Protein AF-A0A6N9D0W9-F1 (afdb_monomer)

Sequence (174 aa):
MTFDEKLSDHSLLASVVLHESELHGLAVAAIVAKPSGNPTVWAELVESFRPGLCEHDSLVTFCRLAQKELASSEFNYQLLIDGDEPLTNRVVALRFWIESFLSVFDELNLWTTCCAPAERAELQHDFAEIALLDDNIETGSEQEQEEAFMQVAEFLRITTLSMFDFSEQREKSE

Secondary structure (DSSP, 8-state):
--HHHHHTT-----SS---HHHHHHHHHHHHHH-TT--HHHHHHHHHHHSTTSS-HHHHHHHHHHHHHHHT-TT--------TTS-HHHHHHHHHHHHHHHHHHHHHTTGGGTSS-TTTHHHHHHHHHHHHT--S---SS-HHHHHHHHHHHHHHHHHHHHHHHHHHHHHHTT-

Structure (mmCIF, N/CA/C/O backbone):
data_AF-A0A6N9D0W9-F1
#
_entry.id   AF-A0A6N9D0W9-F1
#
loop_
_atom_site.group_PDB
_atom_site.id
_atom_site.type_symbol
_atom_site.label_atom_id
_atom_site.label_alt_id
_atom_site.label_comp_id
_atom_site.label_asym_id
_atom_site.label_entity_id
_atom_site.label_seq_id
_atom_site.pdbx_PDB_ins_code
_atom_site.Cartn_x
_atom_site.Cartn_y
_atom_site.Cartn_z
_atom_site.occupancy
_atom_site.B_iso_or_equiv
_atom_site.auth_seq_id
_atom_site.auth_comp_id
_atom_site.auth_asym_id
_atom_site.auth_atom_id
_atom_site.pdbx_PDB_model_num
ATOM 1 N N . MET A 1 1 ? -16.776 1.856 -12.628 1.00 42.06 1 MET A N 1
ATOM 2 C CA . MET A 1 1 ? -16.341 0.510 -12.242 1.00 42.06 1 MET A CA 1
ATOM 3 C C . MET A 1 1 ? -15.041 0.626 -11.470 1.00 42.06 1 MET A C 1
ATOM 5 O O . MET A 1 1 ? -14.003 0.850 -12.103 1.00 42.06 1 MET A O 1
ATOM 9 N N . THR A 1 2 ? -15.136 0.612 -10.143 1.00 53.72 2 THR A N 1
ATOM 10 C CA . THR A 1 2 ? -14.012 0.715 -9.194 1.00 53.72 2 THR A CA 1
ATOM 11 C C . THR A 1 2 ? -13.148 -0.554 -9.230 1.00 53.72 2 THR A C 1
ATOM 13 O O . THR A 1 2 ? -13.494 -1.523 -9.912 1.00 53.72 2 THR A O 1
ATOM 16 N N . PHE A 1 3 ? -11.979 -0.528 -8.587 1.00 58.81 3 PHE A N 1
ATOM 17 C CA . PHE A 1 3 ? -11.107 -1.695 -8.409 1.00 58.81 3 PHE A CA 1
ATOM 18 C C . PHE A 1 3 ? -11.863 -2.873 -7.787 1.00 58.81 3 PHE A C 1
ATOM 20 O O . PHE A 1 3 ? -11.845 -3.971 -8.343 1.00 58.81 3 PHE A O 1
ATOM 27 N N . ASP A 1 4 ? -12.609 -2.586 -6.714 1.00 53.97 4 ASP A N 1
ATOM 28 C CA . ASP A 1 4 ? -13.463 -3.532 -5.993 1.00 53.97 4 ASP A CA 1
ATOM 29 C C . ASP A 1 4 ? -14.474 -4.202 -6.912 1.00 53.97 4 ASP A C 1
ATOM 31 O O . ASP A 1 4 ? -14.525 -5.423 -6.992 1.00 53.97 4 ASP A O 1
ATOM 35 N N . GLU A 1 5 ? -15.211 -3.423 -7.710 1.00 54.88 5 GLU A N 1
ATOM 36 C CA . GLU A 1 5 ? -16.224 -3.971 -8.620 1.00 54.88 5 GLU A CA 1
ATOM 37 C C . GLU A 1 5 ? -15.626 -4.908 -9.689 1.00 54.88 5 GLU A C 1
ATOM 39 O O . GLU A 1 5 ? -16.347 -5.723 -10.262 1.00 54.88 5 GLU A O 1
ATOM 44 N N . LYS A 1 6 ? -14.318 -4.811 -9.979 1.00 49.66 6 LYS A N 1
ATOM 45 C CA . LYS A 1 6 ? -13.606 -5.738 -10.882 1.00 49.66 6 LYS A CA 1
ATOM 46 C C . LYS A 1 6 ? -13.040 -6.961 -10.165 1.00 49.66 6 LYS A C 1
ATOM 48 O O . LYS A 1 6 ? -12.805 -7.969 -10.828 1.00 49.66 6 LYS A O 1
ATOM 53 N N . LEU A 1 7 ? -12.801 -6.869 -8.858 1.00 54.47 7 LEU A N 1
ATOM 54 C CA . LEU A 1 7 ? -12.402 -7.988 -8.006 1.00 54.47 7 LEU A CA 1
ATOM 55 C C . LEU A 1 7 ? -13.607 -8.869 -7.663 1.00 54.47 7 LEU A C 1
ATOM 57 O O . LEU A 1 7 ? -13.514 -10.089 -7.781 1.00 54.47 7 LEU A O 1
ATOM 61 N N . SER A 1 8 ? -14.770 -8.269 -7.379 1.00 52.22 8 SER A N 1
ATOM 62 C CA . SER A 1 8 ? -16.010 -8.996 -7.064 1.00 52.22 8 SER A CA 1
ATOM 63 C C . SER A 1 8 ? -16.500 -9.902 -8.202 1.00 52.22 8 SER A C 1
ATOM 65 O O . SER A 1 8 ? -17.174 -10.898 -7.948 1.00 52.22 8 SER A O 1
ATOM 67 N N . ASP A 1 9 ? -16.160 -9.589 -9.458 1.00 46.50 9 ASP A N 1
ATOM 68 C CA . ASP A 1 9 ? -16.557 -10.375 -10.640 1.00 46.50 9 ASP A CA 1
ATOM 69 C C . ASP A 1 9 ? -15.649 -11.606 -10.872 1.00 46.50 9 ASP A C 1
ATOM 71 O O . ASP A 1 9 ? -15.827 -12.383 -11.814 1.00 46.50 9 ASP A O 1
ATOM 75 N N . HIS A 1 10 ? -14.648 -11.816 -10.009 1.00 43.34 10 HIS A N 1
ATOM 76 C CA . HIS A 1 10 ? -13.542 -12.710 -10.299 1.00 43.34 10 HIS A CA 1
ATOM 77 C C . HIS A 1 10 ? -13.039 -13.497 -9.077 1.00 43.34 10 HIS A C 1
ATOM 79 O O . HIS A 1 10 ? -12.196 -13.062 -8.302 1.00 43.34 10 HIS A O 1
ATOM 85 N N . SER A 1 11 ? -13.467 -14.763 -9.028 1.00 45.72 11 SER A N 1
ATOM 86 C CA . SER A 1 11 ? -12.859 -15.915 -8.334 1.00 45.72 11 SER A CA 1
ATOM 87 C C . SER A 1 11 ? -11.395 -16.190 -8.781 1.00 45.72 11 SER A C 1
ATOM 89 O O . SER A 1 11 ? -11.048 -17.313 -9.149 1.00 45.72 11 SER A O 1
ATOM 91 N N . LEU A 1 12 ? -10.522 -15.178 -8.825 1.00 51.31 12 LEU A N 1
ATOM 92 C CA . LEU A 1 12 ? -9.180 -15.261 -9.426 1.00 51.31 12 LEU A CA 1
ATOM 93 C C . LEU A 1 12 ? -8.078 -15.746 -8.465 1.00 51.31 12 LEU A C 1
ATOM 95 O O . LEU A 1 12 ? -6.980 -16.062 -8.922 1.00 51.31 12 LEU A O 1
ATOM 99 N N . LEU A 1 13 ? -8.350 -15.855 -7.160 1.00 53.03 13 LEU A N 1
ATOM 100 C CA . LEU A 1 13 ? -7.357 -16.208 -6.134 1.00 53.03 13 LEU A CA 1
ATOM 101 C C . LEU A 1 13 ? -7.709 -17.524 -5.426 1.00 53.03 13 LEU A C 1
ATOM 103 O O . LEU A 1 13 ? -7.921 -17.572 -4.218 1.00 53.03 13 LEU A O 1
ATOM 107 N N . ALA A 1 14 ? -7.801 -18.617 -6.180 1.00 49.53 14 ALA A N 1
ATOM 108 C CA . ALA A 1 14 ? -8.027 -19.945 -5.615 1.00 49.53 14 ALA A CA 1
ATOM 109 C C . ALA A 1 14 ? -6.728 -20.769 -5.583 1.00 49.53 14 ALA A C 1
ATOM 111 O O . ALA A 1 14 ? -6.525 -21.616 -6.445 1.00 49.53 14 ALA A O 1
ATOM 112 N N . SER A 1 15 ? -5.882 -20.557 -4.565 1.00 51.19 15 SER A N 1
ATOM 113 C CA . SER A 1 15 ? -5.071 -21.640 -3.959 1.00 51.19 15 SER A CA 1
ATOM 114 C C . SER A 1 15 ? -4.356 -21.285 -2.645 1.00 51.19 15 SER A C 1
ATOM 116 O O . SER A 1 15 ? -3.884 -22.202 -1.975 1.00 51.19 15 SER A O 1
ATOM 118 N N . VAL A 1 16 ? -4.336 -20.024 -2.198 1.00 53.44 16 VAL A N 1
ATOM 119 C CA . VAL A 1 16 ? -3.884 -19.628 -0.848 1.00 53.44 16 VAL A CA 1
ATOM 120 C C . VAL A 1 16 ? -4.807 -18.528 -0.313 1.00 53.44 16 VAL A C 1
ATOM 122 O O . VAL A 1 16 ? -5.075 -17.559 -1.015 1.00 53.44 16 VAL A O 1
ATOM 125 N N . VAL A 1 17 ? -5.318 -18.688 0.916 1.00 65.12 17 VAL A N 1
ATOM 126 C CA . VAL A 1 17 ? -6.232 -17.728 1.568 1.00 65.12 17 VAL A CA 1
ATOM 127 C C . VAL A 1 17 ? -5.421 -16.548 2.102 1.00 65.12 17 VAL A C 1
ATOM 129 O O . VAL A 1 17 ? -5.077 -16.496 3.279 1.00 65.12 17 VAL A O 1
ATOM 132 N N . LEU A 1 18 ? -5.047 -15.642 1.209 1.00 78.12 18 LEU A N 1
ATOM 133 C CA . LEU A 1 18 ? -4.472 -14.348 1.551 1.00 78.12 18 LEU A CA 1
ATOM 134 C C . LEU A 1 18 ? -5.597 -13.317 1.586 1.00 78.12 18 LEU A C 1
ATOM 136 O O . LEU A 1 18 ? -6.476 -13.339 0.724 1.00 78.12 18 LEU A O 1
ATOM 140 N N . HIS A 1 19 ? -5.590 -12.439 2.590 1.00 88.00 19 HIS A N 1
ATOM 141 C CA . HIS A 1 19 ? -6.544 -11.336 2.629 1.00 88.00 19 HIS A CA 1
ATOM 142 C C . HIS A 1 19 ? -6.321 -10.441 1.404 1.00 88.00 19 HIS A C 1
ATOM 144 O O . HIS A 1 19 ? -5.176 -10.196 1.019 1.00 88.00 19 HIS A O 1
ATOM 150 N N . GLU A 1 20 ? -7.388 -9.933 0.790 1.00 89.12 20 GLU A N 1
ATOM 151 C CA . GLU A 1 20 ? -7.279 -9.145 -0.445 1.00 89.12 20 GLU A CA 1
ATOM 152 C C . GLU A 1 20 ? -6.402 -7.901 -0.244 1.00 89.12 20 GLU A C 1
ATOM 154 O O . GLU A 1 20 ? -5.526 -7.610 -1.060 1.00 89.12 20 GLU A O 1
ATOM 159 N N . SER A 1 21 ? -6.545 -7.234 0.904 1.00 94.00 21 SER A N 1
ATOM 160 C CA . SER A 1 21 ? -5.673 -6.128 1.320 1.00 94.00 21 SER A CA 1
ATOM 161 C C . SER A 1 21 ? -4.201 -6.534 1.457 1.00 94.00 21 SER A C 1
ATOM 163 O O . SER A 1 21 ? -3.334 -5.736 1.115 1.00 94.00 21 SER A O 1
ATOM 165 N N . GLU A 1 22 ? -3.899 -7.764 1.894 1.00 94.06 22 GLU A N 1
ATOM 166 C CA . GLU A 1 22 ? -2.515 -8.259 1.977 1.00 94.06 22 GLU A CA 1
ATOM 167 C C . GLU A 1 22 ? -1.916 -8.436 0.574 1.00 94.06 22 GLU A C 1
ATOM 169 O O . GLU A 1 22 ? -0.813 -7.970 0.290 1.00 94.06 22 GLU A O 1
ATOM 174 N N . LEU A 1 23 ? -2.660 -9.052 -0.353 1.00 94.12 23 LEU A N 1
ATOM 175 C CA . LEU A 1 23 ? -2.221 -9.151 -1.747 1.00 94.12 23 LEU A CA 1
ATOM 176 C C . LEU A 1 23 ? -2.045 -7.759 -2.373 1.00 94.12 23 LEU A C 1
ATOM 178 O O . LEU A 1 23 ? -1.078 -7.522 -3.101 1.00 94.12 23 LEU A O 1
ATOM 182 N N . HIS A 1 24 ? -2.961 -6.834 -2.085 1.00 96.00 24 HIS A N 1
ATOM 183 C CA . HIS A 1 24 ? -2.873 -5.467 -2.575 1.00 96.00 24 HIS A CA 1
ATOM 184 C C . HIS A 1 24 ? -1.615 -4.755 -2.064 1.00 96.00 24 HIS A C 1
ATOM 186 O O . HIS A 1 24 ?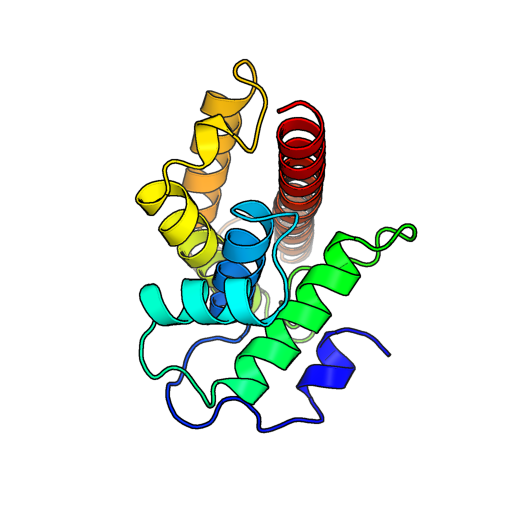 -0.918 -4.133 -2.864 1.00 96.00 24 HIS A O 1
ATOM 192 N N . GLY A 1 25 ? -1.270 -4.894 -0.781 1.00 97.25 25 GLY A N 1
ATOM 193 C CA . GLY A 1 25 ? -0.043 -4.331 -0.208 1.00 97.25 25 GLY A CA 1
ATOM 194 C C . GLY A 1 25 ? 1.225 -4.869 -0.878 1.00 97.25 25 GLY A C 1
ATOM 195 O O . GLY A 1 25 ? 2.081 -4.081 -1.288 1.00 97.25 25 GLY A O 1
ATOM 196 N N . LEU A 1 26 ? 1.310 -6.189 -1.104 1.00 97.00 26 LEU A N 1
ATOM 197 C CA . LEU A 1 26 ? 2.420 -6.810 -1.850 1.00 97.00 26 LEU A CA 1
ATOM 198 C C . LEU A 1 26 ? 2.537 -6.264 -3.277 1.00 97.00 26 LEU A C 1
ATOM 200 O O . LEU A 1 26 ? 3.628 -5.900 -3.719 1.00 97.00 26 LEU A O 1
ATOM 204 N N . ALA A 1 27 ? 1.420 -6.216 -4.007 1.00 97.38 27 ALA A N 1
ATOM 205 C CA . ALA A 1 27 ? 1.404 -5.767 -5.394 1.00 97.38 27 ALA A CA 1
ATOM 206 C C . ALA A 1 27 ? 1.816 -4.297 -5.514 1.00 97.38 27 ALA A C 1
ATOM 208 O O . ALA A 1 27 ? 2.629 -3.956 -6.373 1.00 97.38 27 ALA A O 1
ATOM 209 N N . VAL A 1 28 ? 1.295 -3.435 -4.641 1.00 98.19 28 VAL A N 1
ATOM 210 C CA . VAL A 1 28 ? 1.626 -2.007 -4.632 1.00 98.19 28 VAL A CA 1
ATOM 211 C C . VAL A 1 28 ? 3.097 -1.792 -4.279 1.00 98.19 28 VAL A C 1
ATOM 213 O O . VAL A 1 28 ? 3.774 -1.038 -4.976 1.00 98.19 28 VAL A O 1
ATOM 216 N N . ALA A 1 29 ? 3.643 -2.510 -3.293 1.00 98.06 29 ALA A N 1
ATOM 217 C CA . ALA A 1 29 ? 5.069 -2.431 -2.986 1.00 98.06 29 ALA A CA 1
ATOM 218 C C . ALA A 1 29 ? 5.950 -2.916 -4.149 1.00 98.06 29 ALA A C 1
ATOM 220 O O . ALA A 1 29 ? 6.962 -2.287 -4.452 1.00 98.06 29 ALA A O 1
ATOM 221 N N . ALA A 1 30 ? 5.553 -3.983 -4.851 1.00 98.06 30 ALA A N 1
ATOM 222 C CA . ALA A 1 30 ? 6.257 -4.461 -6.041 1.00 98.06 30 ALA A CA 1
ATOM 223 C C . 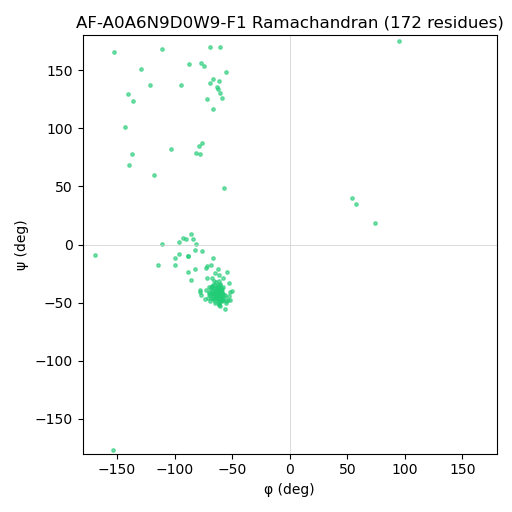ALA A 1 30 ? 6.256 -3.430 -7.186 1.00 98.06 30 ALA A C 1
ATOM 225 O O . ALA A 1 30 ? 7.269 -3.271 -7.873 1.00 98.06 30 ALA A O 1
ATOM 226 N N . ILE A 1 31 ? 5.148 -2.705 -7.372 1.00 98.12 31 ILE A N 1
ATOM 227 C CA . ILE A 1 31 ? 5.034 -1.621 -8.358 1.00 98.12 31 ILE A CA 1
ATOM 228 C C . ILE A 1 31 ? 5.940 -0.448 -7.971 1.00 98.12 31 ILE A C 1
ATOM 230 O O . ILE A 1 31 ? 6.713 0.017 -8.804 1.00 98.12 31 ILE A O 1
ATOM 234 N N . VAL A 1 32 ? 5.912 -0.020 -6.705 1.00 97.56 32 VAL A N 1
ATOM 235 C CA . VAL A 1 32 ? 6.789 1.046 -6.185 1.00 97.56 32 VAL A CA 1
ATOM 236 C C . VAL A 1 32 ? 8.271 0.654 -6.272 1.00 97.56 32 VAL A C 1
ATOM 238 O O . VAL A 1 32 ? 9.120 1.488 -6.571 1.00 97.56 32 VAL A O 1
ATOM 241 N N . ALA A 1 33 ? 8.604 -0.624 -6.079 1.00 96.75 33 ALA A N 1
ATOM 242 C CA . ALA A 1 33 ? 9.970 -1.129 -6.216 1.00 96.75 33 ALA A CA 1
ATOM 243 C C . ALA A 1 33 ? 10.498 -1.086 -7.660 1.00 96.75 33 ALA A C 1
ATOM 245 O O . ALA A 1 33 ? 11.715 -1.042 -7.877 1.00 96.75 33 ALA A O 1
ATOM 246 N N . LYS A 1 34 ? 9.597 -1.188 -8.646 1.00 96.19 34 LYS A N 1
ATOM 247 C CA . LYS A 1 34 ? 9.901 -1.294 -10.081 1.00 96.19 34 LYS A CA 1
ATOM 248 C C . LYS A 1 34 ? 8.923 -0.445 -10.902 1.00 96.19 34 LYS A C 1
ATOM 250 O O . LYS A 1 34 ? 8.126 -1.017 -11.647 1.00 96.19 34 LYS A O 1
ATOM 255 N N . PRO A 1 35 ? 8.973 0.892 -10.808 1.00 94.31 35 PRO A N 1
ATOM 256 C CA . PRO A 1 35 ? 7.950 1.753 -11.397 1.00 94.31 35 PRO A CA 1
ATOM 257 C C . PRO A 1 35 ? 7.840 1.641 -12.931 1.00 94.31 35 PRO A C 1
ATOM 259 O O . PRO A 1 35 ? 6.724 1.623 -13.449 1.00 94.31 35 PRO A O 1
ATOM 262 N N . SER A 1 36 ? 8.946 1.457 -13.667 1.00 93.38 36 SER A N 1
ATOM 263 C CA . SER A 1 36 ? 8.928 1.156 -15.119 1.00 93.38 36 SER A CA 1
ATOM 264 C C . SER A 1 36 ? 8.771 -0.331 -15.456 1.00 93.38 36 SER A C 1
ATOM 266 O O . SER A 1 36 ? 8.945 -0.738 -16.610 1.00 93.38 36 SER A O 1
ATOM 268 N N . GLY A 1 37 ? 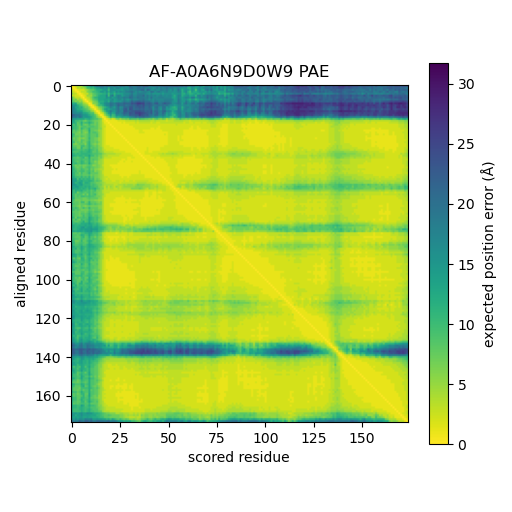8.476 -1.168 -14.461 1.00 95.31 37 GLY A N 1
ATOM 269 C CA . GLY A 1 37 ? 8.166 -2.576 -14.661 1.00 95.31 37 GLY A CA 1
ATOM 270 C C . GLY A 1 37 ? 6.928 -2.773 -15.537 1.00 95.31 37 GLY A C 1
ATOM 271 O O . GLY A 1 37 ? 6.186 -1.848 -15.864 1.00 95.31 37 GLY A O 1
ATOM 272 N N . ASN A 1 38 ? 6.702 -4.017 -15.937 1.00 97.56 38 ASN A N 1
ATOM 273 C CA . ASN A 1 38 ? 5.441 -4.420 -16.547 1.00 97.56 38 ASN A CA 1
ATOM 274 C C . ASN A 1 38 ? 4.689 -5.358 -15.584 1.00 97.56 38 ASN A C 1
ATOM 276 O O . ASN A 1 38 ? 5.287 -5.847 -14.622 1.00 97.56 38 ASN A O 1
ATOM 280 N N . PRO A 1 39 ? 3.404 -5.659 -15.848 1.00 97.81 39 PRO A N 1
ATOM 281 C CA . PRO A 1 39 ? 2.605 -6.515 -14.974 1.00 97.81 39 PRO A CA 1
ATOM 282 C C . PRO A 1 39 ? 3.215 -7.881 -14.642 1.00 97.81 39 PRO A C 1
ATOM 284 O O . PRO A 1 39 ? 3.027 -8.362 -13.530 1.00 97.81 39 PRO A O 1
ATOM 287 N N . THR A 1 40 ? 3.971 -8.482 -15.564 1.00 98.00 40 THR A N 1
ATOM 288 C CA . THR A 1 40 ? 4.667 -9.756 -15.331 1.00 98.00 40 THR A CA 1
ATOM 289 C C . THR A 1 40 ? 5.811 -9.599 -14.337 1.00 98.00 40 THR A C 1
ATOM 291 O O . THR A 1 40 ? 5.903 -10.387 -13.406 1.00 98.00 40 THR A O 1
ATOM 294 N N . VAL A 1 41 ? 6.616 -8.540 -14.457 1.00 98.12 41 VAL A N 1
ATOM 295 C CA . VAL A 1 41 ? 7.715 -8.260 -13.513 1.00 98.12 41 VAL A CA 1
ATOM 296 C C . VAL A 1 41 ? 7.193 -8.057 -12.089 1.00 98.12 41 VAL A C 1
ATOM 298 O O . VAL A 1 41 ? 7.781 -8.564 -11.137 1.00 98.12 41 VAL A O 1
ATOM 301 N N . TRP A 1 42 ? 6.087 -7.326 -11.926 1.00 97.94 42 TRP A N 1
ATOM 302 C CA . TRP A 1 42 ? 5.493 -7.119 -10.602 1.00 97.94 42 TRP A CA 1
ATOM 303 C C . TRP A 1 42 ? 4.915 -8.415 -10.030 1.00 97.94 42 TRP A C 1
ATOM 305 O O . TRP A 1 42 ? 5.126 -8.697 -8.854 1.00 97.94 42 TRP A O 1
ATOM 315 N N . ALA A 1 43 ? 4.242 -9.222 -10.855 1.00 96.31 43 ALA A N 1
ATOM 316 C CA . ALA A 1 43 ? 3.704 -10.515 -10.440 1.00 96.31 43 ALA A CA 1
ATOM 317 C C . ALA A 1 43 ? 4.808 -11.495 -10.010 1.00 96.31 43 ALA A C 1
ATOM 319 O O . ALA A 1 43 ? 4.711 -12.076 -8.934 1.00 96.31 43 ALA A O 1
ATOM 320 N N . GLU A 1 44 ? 5.885 -11.620 -10.791 1.00 96.50 44 GLU A N 1
ATOM 321 C CA . GLU A 1 44 ? 7.052 -12.448 -10.445 1.00 96.50 44 GLU A CA 1
ATOM 322 C C . GLU A 1 44 ? 7.690 -12.002 -9.121 1.00 96.50 44 GLU A C 1
ATOM 324 O O . GLU A 1 44 ? 8.103 -12.831 -8.305 1.00 96.50 44 GLU A O 1
ATOM 329 N N . LEU A 1 45 ? 7.748 -10.687 -8.874 1.00 96.81 45 LEU A N 1
ATOM 330 C CA . LEU A 1 45 ? 8.243 -10.159 -7.609 1.00 96.81 45 LEU A CA 1
ATOM 331 C C . LEU A 1 45 ? 7.322 -10.562 -6.454 1.00 96.81 45 LEU A C 1
ATOM 333 O O . LEU A 1 45 ? 7.815 -11.105 -5.469 1.00 96.81 45 LEU A O 1
ATOM 337 N N . VAL A 1 46 ? 6.003 -10.388 -6.581 1.00 95.69 46 VAL A N 1
ATOM 338 C CA . VAL A 1 46 ? 5.034 -10.830 -5.560 1.00 95.69 46 VAL A CA 1
ATOM 339 C C . VAL A 1 46 ? 5.136 -12.341 -5.307 1.00 95.69 46 VAL A C 1
ATOM 341 O O . VAL A 1 46 ? 5.169 -12.764 -4.152 1.00 95.69 46 VAL A O 1
ATOM 344 N N . GLU A 1 47 ? 5.272 -13.161 -6.350 1.00 94.00 47 GLU A N 1
ATOM 345 C CA . GLU A 1 47 ? 5.469 -14.614 -6.232 1.00 94.00 47 GLU A CA 1
ATOM 346 C C . GLU A 1 47 ? 6.754 -14.980 -5.485 1.00 94.00 47 GLU A C 1
ATOM 348 O O . GLU A 1 47 ? 6.777 -15.990 -4.783 1.00 94.00 47 GLU A O 1
ATOM 353 N N . SER A 1 48 ? 7.810 -14.166 -5.577 1.00 94.50 48 SER A N 1
ATOM 354 C CA . SER A 1 48 ? 9.039 -14.402 -4.811 1.00 94.50 48 SER A CA 1
ATOM 355 C C . SER A 1 48 ? 8.830 -14.249 -3.296 1.00 94.50 48 SER A C 1
ATOM 357 O O . SER A 1 48 ? 9.447 -14.979 -2.520 1.00 94.50 48 SER A O 1
ATOM 359 N N . PHE A 1 49 ? 7.905 -13.375 -2.876 1.00 90.81 49 PHE A N 1
ATOM 360 C CA . PHE A 1 49 ? 7.509 -13.183 -1.473 1.00 90.81 49 PHE A CA 1
ATOM 361 C C . PHE A 1 49 ? 6.419 -14.153 -1.010 1.00 90.81 49 PHE A C 1
ATOM 363 O O . PHE A 1 49 ? 6.341 -14.489 0.178 1.00 90.81 49 PHE A O 1
ATOM 370 N N . ARG A 1 50 ? 5.543 -14.577 -1.926 1.00 90.12 50 ARG A N 1
ATOM 371 C CA . ARG A 1 50 ? 4.425 -15.497 -1.671 1.00 90.12 50 ARG A CA 1
ATOM 372 C C . ARG A 1 50 ? 4.307 -16.541 -2.792 1.00 90.12 50 ARG A C 1
ATOM 374 O O . ARG A 1 50 ? 3.415 -16.444 -3.639 1.00 90.12 50 ARG A O 1
ATOM 381 N N . PRO A 1 51 ? 5.169 -17.574 -2.793 1.00 88.25 51 PRO A N 1
ATOM 382 C CA . PRO A 1 51 ? 5.134 -18.603 -3.825 1.00 88.25 51 PRO A CA 1
ATOM 383 C C . PRO A 1 51 ? 3.819 -19.387 -3.805 1.00 88.25 51 PRO A C 1
ATOM 385 O O . PRO A 1 51 ? 3.361 -19.816 -2.746 1.00 88.25 51 PRO A O 1
ATOM 388 N N . GLY A 1 52 ? 3.236 -19.629 -4.982 1.00 82.19 52 GLY A N 1
ATOM 389 C CA . GLY A 1 52 ? 2.032 -20.458 -5.126 1.00 82.19 52 GLY A CA 1
ATOM 390 C C . GLY A 1 52 ? 0.731 -19.803 -4.649 1.00 82.19 52 GLY A C 1
ATOM 391 O O . GLY A 1 52 ? -0.243 -20.512 -4.403 1.00 82.19 52 GLY A O 1
ATOM 392 N N . LEU A 1 53 ? 0.711 -18.472 -4.519 1.00 82.94 53 LEU A N 1
ATOM 393 C CA . LEU A 1 53 ? -0.449 -17.700 -4.075 1.00 82.94 53 LEU A CA 1
ATOM 394 C C . LEU A 1 53 ? -1.701 -17.950 -4.932 1.00 82.94 53 LEU A C 1
ATOM 396 O O . LEU A 1 53 ? -2.752 -18.334 -4.417 1.00 82.94 53 LEU A O 1
ATOM 400 N N . CYS A 1 54 ? -1.577 -17.749 -6.240 1.00 83.69 54 CYS A N 1
ATOM 401 C CA . CYS A 1 54 ? -2.646 -17.940 -7.213 1.00 83.69 54 CYS A CA 1
ATOM 402 C C . CYS A 1 54 ? -2.057 -18.264 -8.592 1.00 83.69 54 CYS A C 1
ATOM 404 O O . CYS A 1 54 ? -0.841 -18.402 -8.742 1.00 83.69 54 CYS A O 1
ATOM 406 N N . GLU A 1 55 ? -2.917 -18.403 -9.600 1.00 88.12 55 GLU A N 1
ATOM 407 C CA . GLU A 1 55 ? -2.469 -18.523 -10.985 1.00 88.12 55 GLU A CA 1
ATOM 408 C C . GLU A 1 55 ? -1.725 -17.253 -11.422 1.00 88.12 55 GLU A C 1
ATOM 410 O O . GLU A 1 55 ? -2.196 -16.135 -11.208 1.00 88.12 55 GLU A O 1
ATOM 415 N N . HIS A 1 56 ? -0.577 -17.427 -12.078 1.00 90.38 56 HIS A N 1
ATOM 416 C CA . HIS A 1 56 ? 0.280 -16.319 -12.503 1.00 90.38 56 HIS A CA 1
ATOM 417 C C . HIS A 1 56 ? -0.480 -15.260 -13.322 1.00 90.38 56 HIS A C 1
ATOM 419 O O . HIS A 1 56 ? -0.381 -14.067 -13.048 1.00 90.38 56 HIS A O 1
ATOM 425 N N . ASP A 1 57 ? -1.314 -15.679 -14.278 1.00 91.00 57 ASP A N 1
ATOM 426 C CA . ASP A 1 57 ? -2.082 -14.760 -15.134 1.00 91.00 57 ASP A CA 1
ATOM 427 C C . ASP A 1 57 ? -3.103 -13.913 -14.344 1.00 91.00 57 ASP A C 1
ATOM 429 O O . ASP A 1 57 ? -3.355 -12.745 -14.681 1.00 91.00 57 ASP A O 1
ATOM 433 N N . SER A 1 58 ? -3.659 -14.468 -13.261 1.00 89.19 58 SER A N 1
ATOM 434 C CA . SER A 1 58 ? -4.517 -13.742 -12.319 1.00 89.19 58 SER A CA 1
ATOM 435 C C . SER A 1 58 ? -3.731 -12.653 -11.601 1.00 89.19 58 SER A C 1
ATOM 437 O O . SER A 1 58 ? -4.177 -11.505 -11.537 1.00 89.19 58 SER A O 1
ATOM 439 N N . LEU A 1 59 ? -2.533 -12.985 -11.120 1.00 92.19 59 LEU A N 1
ATOM 440 C CA . LEU A 1 59 ? -1.663 -12.042 -10.425 1.00 92.19 59 LEU A CA 1
ATOM 441 C C . LEU A 1 59 ? -1.169 -10.925 -11.350 1.00 92.19 59 LEU A C 1
ATOM 443 O O . LEU A 1 59 ? -1.224 -9.751 -10.991 1.00 92.19 59 LEU A O 1
ATOM 447 N N . VAL A 1 60 ? -0.782 -11.264 -12.581 1.00 94.94 60 VAL A N 1
ATOM 448 C CA . VAL A 1 60 ? -0.439 -10.296 -13.634 1.00 94.94 60 VAL A CA 1
ATOM 449 C C . VAL A 1 60 ? -1.599 -9.329 -13.872 1.00 94.94 60 VAL A C 1
ATOM 451 O O . VAL A 1 60 ? -1.409 -8.113 -13.962 1.00 94.94 60 VAL A O 1
ATOM 454 N N . THR A 1 61 ? -2.826 -9.847 -13.952 1.00 93.75 61 THR A N 1
ATOM 455 C CA . THR A 1 61 ? -4.027 -9.020 -14.118 1.00 93.75 61 THR A CA 1
ATOM 456 C C . THR A 1 61 ? -4.246 -8.097 -12.924 1.00 93.75 61 THR A C 1
ATOM 458 O O . THR A 1 61 ? -4.530 -6.913 -13.126 1.00 93.75 61 THR A O 1
ATOM 461 N N . PHE A 1 62 ? -4.066 -8.609 -11.709 1.00 93.94 62 PHE A N 1
ATOM 462 C CA . PHE A 1 62 ? -4.186 -7.849 -10.470 1.00 93.94 62 PHE A CA 1
ATOM 463 C C . PHE A 1 62 ? -3.171 -6.697 -10.412 1.00 93.94 62 PHE A C 1
ATOM 465 O O . PHE A 1 62 ? -3.565 -5.536 -10.293 1.00 93.94 62 PHE A O 1
ATOM 472 N N . CYS A 1 63 ? -1.879 -6.977 -10.616 1.00 96.00 63 CYS A N 1
ATOM 473 C CA . CYS A 1 63 ? -0.822 -5.962 -10.618 1.00 96.00 63 CYS A CA 1
ATOM 474 C C . CYS A 1 63 ? -1.045 -4.894 -11.701 1.00 96.00 63 CYS A C 1
ATOM 476 O O . CYS A 1 63 ? -0.842 -3.707 -11.455 1.00 96.00 63 CYS A O 1
ATOM 478 N N . ARG A 1 64 ? -1.522 -5.282 -12.893 1.00 96.12 64 ARG A N 1
ATOM 479 C CA . ARG A 1 64 ? -1.878 -4.329 -13.959 1.00 96.12 64 ARG A CA 1
ATOM 480 C C . ARG A 1 64 ? -2.984 -3.367 -13.528 1.00 96.12 64 ARG A C 1
ATOM 482 O O . ARG A 1 64 ? -2.961 -2.198 -13.910 1.00 96.12 64 ARG A O 1
ATOM 489 N N . LEU A 1 65 ? -4.000 -3.865 -12.828 1.00 94.25 65 LEU A N 1
ATOM 490 C CA . LEU A 1 65 ? -5.113 -3.041 -12.369 1.00 94.25 65 LEU A CA 1
ATOM 491 C C . LEU A 1 65 ? -4.666 -2.100 -11.241 1.00 94.25 65 LEU A C 1
ATOM 493 O O . LEU A 1 65 ? -4.924 -0.906 -11.360 1.00 94.25 65 LEU A O 1
ATOM 497 N N . ALA A 1 66 ? -3.919 -2.597 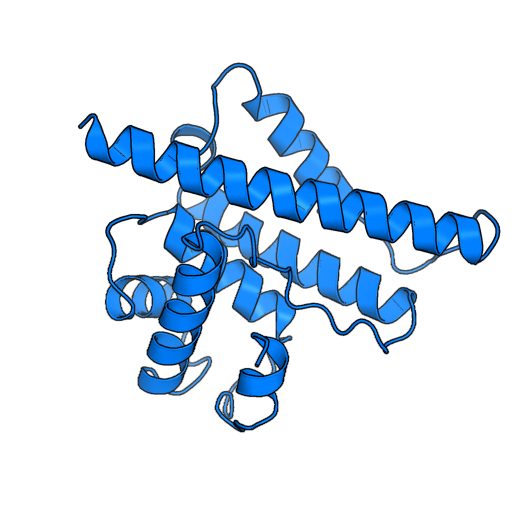-10.251 1.00 95.25 66 ALA A N 1
ATOM 498 C CA . ALA A 1 66 ? -3.360 -1.777 -9.173 1.00 95.25 66 ALA A CA 1
ATOM 499 C C . ALA A 1 66 ? -2.447 -0.661 -9.714 1.00 95.25 66 ALA A C 1
ATOM 501 O O . ALA A 1 66 ? -2.605 0.509 -9.364 1.00 95.25 66 ALA A O 1
ATOM 502 N N . GLN A 1 67 ? -1.550 -0.981 -10.657 1.00 96.50 67 GLN A N 1
ATOM 503 C CA . GLN A 1 67 ? -0.681 0.032 -11.262 1.00 96.50 67 GLN A CA 1
ATOM 504 C C . GLN A 1 67 ? -1.468 1.085 -12.046 1.00 96.50 67 GLN A C 1
ATOM 506 O O . GLN A 1 67 ? -1.130 2.267 -11.995 1.00 96.50 67 GLN A O 1
ATOM 511 N N . LYS A 1 68 ? -2.535 0.687 -12.748 1.00 94.75 68 LYS A N 1
ATOM 512 C CA . LYS A 1 68 ? -3.382 1.635 -13.480 1.00 94.75 68 LYS A CA 1
ATOM 513 C C . LYS A 1 68 ? -4.017 2.668 -12.546 1.00 94.75 68 LYS A C 1
ATOM 515 O O . LYS A 1 68 ? -4.236 3.802 -12.966 1.00 94.75 68 LYS A O 1
ATOM 520 N N . GLU A 1 69 ? -4.347 2.279 -11.321 1.00 94.62 69 GLU A N 1
ATOM 521 C CA . GLU A 1 69 ? -4.937 3.183 -10.335 1.00 94.62 69 GLU A CA 1
ATOM 522 C C . GLU A 1 69 ? -3.901 4.109 -9.712 1.00 94.6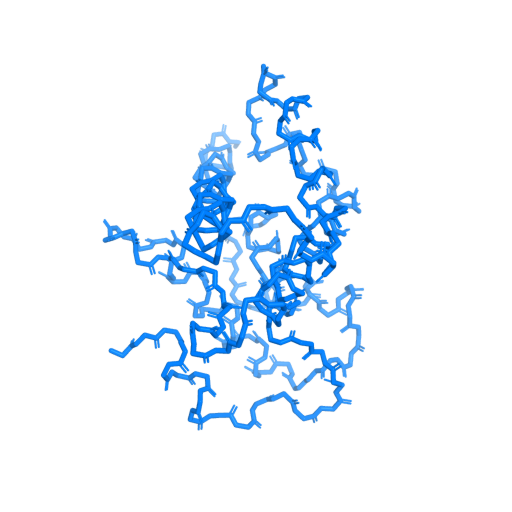2 69 GLU A C 1
ATOM 524 O O . GLU A 1 69 ? -4.147 5.314 -9.658 1.00 94.62 69 G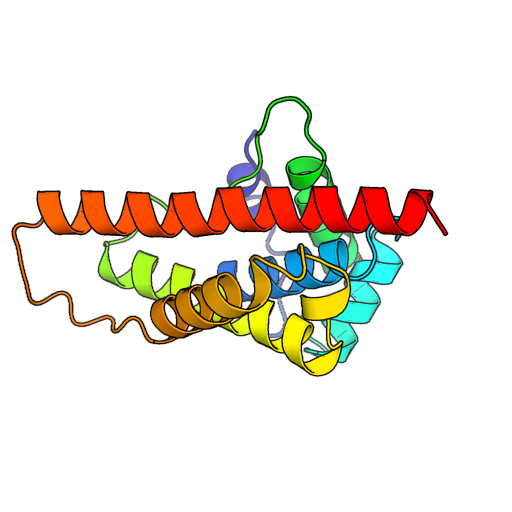LU A O 1
ATOM 529 N N . LEU A 1 70 ? -2.726 3.578 -9.353 1.00 94.88 70 LEU A N 1
ATOM 530 C CA . LEU A 1 70 ? -1.579 4.370 -8.893 1.00 94.88 70 LEU A CA 1
ATOM 531 C C . LEU A 1 70 ? -1.164 5.434 -9.919 1.00 94.88 70 LEU A C 1
ATOM 533 O O . LEU A 1 70 ? -0.945 6.586 -9.561 1.00 94.88 70 LEU A O 1
ATOM 537 N N . ALA A 1 71 ? -1.117 5.071 -11.204 1.00 94.25 71 ALA A N 1
ATOM 538 C CA . ALA A 1 71 ? -0.736 5.970 -12.293 1.00 94.25 71 ALA A CA 1
ATOM 539 C C . ALA A 1 71 ? -1.892 6.852 -12.817 1.00 94.25 71 ALA A C 1
ATOM 541 O O . ALA A 1 71 ? -1.733 7.556 -13.820 1.00 94.25 71 ALA A O 1
ATOM 542 N N . SER A 1 72 ? -3.080 6.804 -12.202 1.00 92.44 72 SER A N 1
ATOM 543 C CA . SER A 1 72 ? -4.236 7.576 -12.666 1.00 92.44 72 SER A CA 1
ATOM 544 C C . SER A 1 72 ? -4.065 9.071 -12.387 1.00 92.44 72 SER A C 1
ATOM 546 O O . SER A 1 72 ? -3.958 9.494 -11.238 1.00 92.44 72 SER A O 1
ATOM 548 N N . SER A 1 73 ? -4.183 9.902 -13.428 1.00 85.25 73 SER A N 1
ATOM 549 C CA . SER A 1 73 ? -4.179 11.370 -13.299 1.00 85.25 73 SER A CA 1
ATOM 550 C C . SER A 1 73 ? -5.389 11.940 -12.549 1.00 85.25 73 SER A C 1
ATOM 552 O O . SER A 1 73 ? -5.416 13.126 -12.235 1.00 85.25 73 SER A O 1
ATOM 554 N N . GLU A 1 74 ? -6.413 11.124 -12.306 1.00 86.25 74 GLU A N 1
ATOM 555 C CA . GLU A 1 74 ? -7.619 11.509 -11.565 1.00 86.25 74 GLU A CA 1
ATOM 556 C C . GLU A 1 74 ? -7.521 11.195 -10.061 1.00 86.25 74 GLU A C 1
ATOM 558 O O . GLU A 1 74 ? -8.498 11.375 -9.345 1.00 86.25 74 GLU A O 1
ATOM 563 N N . PHE A 1 75 ? -6.359 10.741 -9.565 1.00 77.19 75 PHE A N 1
ATOM 564 C CA . PHE A 1 75 ? -6.148 10.360 -8.157 1.00 77.19 75 PHE A CA 1
ATOM 565 C C . PHE A 1 75 ? -7.107 9.261 -7.663 1.00 77.19 75 PHE A C 1
ATOM 567 O O . PHE A 1 75 ? -7.497 9.228 -6.496 1.00 77.19 75 PHE A O 1
ATOM 574 N N . ASN A 1 76 ? -7.453 8.333 -8.560 1.00 85.31 76 ASN A N 1
ATOM 575 C CA . ASN A 1 76 ? -8.432 7.268 -8.316 1.00 85.31 76 ASN A CA 1
ATOM 576 C C . ASN A 1 76 ? -7.908 6.116 -7.441 1.00 85.31 76 ASN A C 1
ATOM 578 O O . ASN A 1 76 ? -8.683 5.219 -7.127 1.00 85.31 76 ASN A O 1
ATOM 582 N N . TYR A 1 77 ? -6.622 6.109 -7.076 1.00 92.94 77 TYR A N 1
ATOM 583 C CA . TYR A 1 77 ? -6.051 5.073 -6.219 1.00 92.94 77 TYR A CA 1
ATOM 584 C C . TYR A 1 77 ? -6.740 5.031 -4.857 1.00 92.94 77 TYR A C 1
ATOM 586 O O . TYR A 1 77 ? -6.856 6.062 -4.185 1.00 92.94 77 TYR A O 1
ATOM 594 N N . GLN A 1 78 ? -7.142 3.829 -4.454 1.00 92.88 78 GLN A N 1
ATOM 595 C CA . GLN A 1 78 ? -7.712 3.517 -3.151 1.00 92.88 78 GLN A CA 1
ATOM 596 C C . GLN A 1 78 ? -6.978 2.327 -2.538 1.00 92.88 78 GLN A C 1
ATOM 598 O O . GLN A 1 78 ? -6.464 1.460 -3.244 1.00 92.88 78 GLN A O 1
ATOM 603 N N . LEU A 1 79 ? -6.933 2.284 -1.208 1.00 95.06 79 LEU A N 1
ATOM 604 C CA . LEU A 1 79 ? -6.571 1.055 -0.511 1.00 95.06 79 LEU A CA 1
ATOM 605 C C . LEU A 1 79 ? -7.703 0.043 -0.712 1.00 95.06 79 LEU A C 1
ATOM 607 O O . LEU A 1 79 ? -8.873 0.411 -0.645 1.00 95.06 79 LEU A O 1
ATOM 611 N N . LEU A 1 80 ? -7.355 -1.221 -0.945 1.00 93.88 80 LEU A N 1
ATOM 612 C CA . LEU A 1 80 ? -8.336 -2.295 -1.068 1.00 93.88 80 LEU A CA 1
ATOM 613 C C . LEU A 1 80 ? -8.810 -2.715 0.329 1.00 93.88 80 LEU A C 1
ATOM 615 O O . LEU A 1 80 ? -8.229 -3.613 0.941 1.00 93.88 80 LEU A O 1
ATOM 619 N N . ILE A 1 81 ? -9.799 -1.998 0.857 1.00 92.50 81 ILE A N 1
ATOM 620 C CA . ILE A 1 81 ? -10.425 -2.218 2.165 1.00 92.50 81 ILE A CA 1
ATOM 621 C C . ILE A 1 81 ? -11.936 -2.088 1.975 1.00 92.50 81 ILE A C 1
ATOM 623 O O . ILE A 1 81 ? -12.400 -1.040 1.529 1.00 92.50 81 ILE A O 1
ATOM 627 N N . ASP A 1 82 ? -12.691 -3.124 2.344 1.00 89.19 82 ASP A N 1
ATOM 628 C CA . ASP A 1 82 ? -14.151 -3.109 2.236 1.00 89.19 82 ASP A CA 1
ATOM 629 C C . ASP A 1 82 ? -14.749 -2.080 3.208 1.00 89.19 82 ASP A C 1
ATOM 631 O O . ASP A 1 82 ? -14.597 -2.184 4.426 1.00 89.19 82 ASP A O 1
ATOM 635 N N . GLY A 1 83 ? -15.409 -1.058 2.663 1.00 88.12 83 GLY A N 1
ATOM 636 C CA . GLY A 1 83 ? -16.004 0.029 3.436 1.00 88.12 83 GLY A CA 1
ATOM 637 C C . GLY A 1 83 ? -17.265 -0.362 4.211 1.00 88.12 83 GLY A C 1
ATOM 638 O O . GLY A 1 83 ? -17.594 0.340 5.173 1.00 88.12 83 GLY A O 1
ATOM 639 N N . ASP A 1 84 ? -17.932 -1.452 3.822 1.00 90.12 84 ASP A N 1
ATOM 640 C CA . ASP A 1 84 ? -19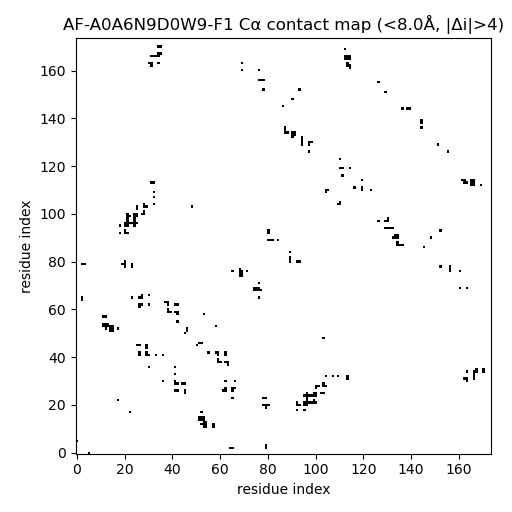.189 -1.934 4.411 1.00 90.12 84 ASP A CA 1
ATOM 641 C C . ASP A 1 84 ? -18.962 -2.884 5.606 1.00 90.12 84 ASP A C 1
ATOM 643 O O . ASP A 1 84 ? -19.898 -3.205 6.347 1.00 90.12 84 ASP A O 1
ATOM 647 N N . GLU A 1 85 ? -17.718 -3.311 5.830 1.00 91.81 85 GLU A N 1
ATOM 648 C CA . GLU A 1 85 ? -17.318 -4.133 6.971 1.00 91.81 85 GLU A CA 1
ATOM 649 C C . GLU A 1 85 ? -17.261 -3.323 8.288 1.00 91.81 85 GLU A C 1
ATOM 651 O O . GLU A 1 85 ? -16.996 -2.115 8.282 1.00 91.81 85 GLU A O 1
ATOM 656 N N . PRO A 1 86 ? -17.452 -3.967 9.460 1.00 93.31 86 PRO A N 1
ATOM 657 C CA . PRO A 1 86 ? -17.264 -3.317 10.753 1.00 93.31 86 PRO A CA 1
ATOM 658 C C . PRO A 1 86 ? -15.868 -2.702 10.892 1.00 93.31 86 PRO A C 1
ATOM 660 O O . PRO A 1 86 ? -14.880 -3.255 10.403 1.00 93.31 86 PRO A O 1
ATOM 663 N N . LEU A 1 87 ? -15.763 -1.602 11.644 1.00 93.00 87 LEU A N 1
ATOM 664 C CA . LEU A 1 87 ? -14.502 -0.885 11.851 1.00 93.00 87 LEU A CA 1
ATOM 665 C C . LEU A 1 87 ? -13.344 -1.802 12.285 1.00 93.00 87 LEU A C 1
ATOM 667 O O . LEU A 1 87 ? -12.242 -1.676 11.762 1.00 93.00 87 LEU A O 1
ATOM 671 N N . THR A 1 88 ? -13.598 -2.778 13.162 1.00 92.69 88 THR A N 1
ATOM 672 C CA . THR A 1 88 ? -12.594 -3.770 13.593 1.00 92.69 88 THR A CA 1
ATOM 673 C C . THR A 1 88 ? -12.008 -4.560 12.421 1.00 92.69 88 THR A C 1
ATOM 675 O O . THR A 1 88 ? -10.796 -4.738 12.342 1.00 92.69 88 THR A O 1
ATOM 678 N N . ASN A 1 89 ? -12.843 -4.989 11.471 1.00 92.44 89 ASN A N 1
ATOM 679 C CA . ASN A 1 89 ? -12.400 -5.737 10.294 1.00 92.44 89 ASN A CA 1
ATOM 680 C C . ASN A 1 89 ? -11.614 -4.839 9.333 1.00 92.44 89 ASN A C 1
ATOM 682 O O . ASN A 1 89 ? -10.609 -5.269 8.769 1.00 92.44 89 ASN A O 1
ATOM 686 N N . ARG A 1 90 ? -12.010 -3.569 9.197 1.00 94.69 90 ARG A N 1
ATOM 687 C CA . ARG A 1 90 ? -11.287 -2.592 8.368 1.00 94.69 90 ARG A CA 1
ATOM 688 C C . ARG A 1 90 ? -9.923 -2.220 8.953 1.00 94.69 90 ARG A C 1
ATOM 690 O O . ARG A 1 90 ? -8.964 -2.088 8.197 1.00 94.69 90 ARG A O 1
ATOM 697 N N . VAL A 1 91 ? -9.796 -2.128 10.280 1.00 94.69 91 VAL A N 1
ATOM 698 C CA . VAL A 1 91 ? -8.499 -1.967 10.969 1.00 94.69 91 VAL A CA 1
ATOM 699 C C . VAL A 1 91 ? -7.592 -3.171 10.703 1.00 94.69 91 VAL A C 1
ATOM 701 O O . VAL A 1 91 ? -6.427 -2.996 10.350 1.00 94.69 91 VAL A O 1
ATOM 704 N N . VAL A 1 92 ? -8.129 -4.392 10.785 1.00 93.75 92 VAL A N 1
ATOM 705 C CA . VAL A 1 92 ? -7.385 -5.617 10.449 1.00 93.75 92 VAL A CA 1
ATOM 706 C C . VAL A 1 92 ? -6.939 -5.619 8.981 1.00 93.75 92 VAL A C 1
ATOM 708 O O . VAL A 1 92 ? -5.780 -5.915 8.696 1.00 93.75 92 VAL A O 1
ATOM 711 N N . ALA A 1 93 ? -7.817 -5.235 8.053 1.00 94.56 93 ALA A N 1
ATOM 712 C CA . ALA A 1 93 ? -7.502 -5.127 6.629 1.00 94.56 93 ALA A CA 1
ATOM 713 C C . ALA A 1 93 ? -6.397 -4.092 6.346 1.00 94.56 93 ALA A C 1
ATOM 715 O O . ALA A 1 93 ? -5.464 -4.369 5.587 1.00 94.56 93 ALA A O 1
ATOM 716 N N . LEU A 1 94 ? -6.459 -2.924 6.996 1.00 96.38 94 LEU A N 1
ATOM 717 C CA . LEU A 1 94 ? -5.426 -1.889 6.922 1.00 96.38 94 LEU A CA 1
ATOM 718 C C . LEU A 1 94 ? -4.075 -2.407 7.437 1.00 96.38 94 LEU A C 1
ATOM 720 O O . LEU A 1 94 ? -3.049 -2.181 6.793 1.00 96.38 94 LEU A O 1
ATOM 724 N N . ARG A 1 95 ? -4.079 -3.146 8.556 1.00 95.56 95 ARG A N 1
ATOM 725 C CA . ARG A 1 95 ? -2.874 -3.772 9.113 1.00 95.56 95 ARG A CA 1
ATOM 726 C C . ARG A 1 95 ? -2.267 -4.787 8.144 1.00 95.56 95 ARG A C 1
ATOM 728 O O . ARG A 1 95 ? -1.079 -4.709 7.851 1.00 95.56 95 ARG A O 1
ATOM 735 N N . PHE A 1 96 ? -3.074 -5.676 7.565 1.00 94.94 96 PHE A N 1
ATOM 736 C CA . PHE A 1 96 ? -2.587 -6.618 6.551 1.00 94.94 96 PHE A CA 1
ATOM 737 C C . PHE A 1 96 ? -1.991 -5.915 5.330 1.00 94.94 96 PHE A C 1
ATOM 739 O O . PHE A 1 96 ? -0.966 -6.349 4.797 1.00 94.94 96 PHE A O 1
ATOM 746 N N . TRP A 1 97 ? -2.603 -4.813 4.891 1.00 97.50 97 TRP A N 1
ATOM 747 C CA . TRP A 1 97 ? -2.068 -4.021 3.790 1.00 97.50 97 TRP A CA 1
ATOM 748 C C . TRP A 1 97 ? -0.684 -3.457 4.127 1.00 97.50 97 TRP A C 1
ATOM 750 O O . TRP A 1 97 ? 0.258 -3.637 3.356 1.00 97.50 97 TRP A O 1
ATOM 760 N N . ILE A 1 98 ? -0.531 -2.806 5.284 1.00 97.69 98 ILE A N 1
ATOM 761 C CA . ILE A 1 98 ? 0.734 -2.144 5.618 1.00 97.69 98 ILE A CA 1
ATOM 762 C C . ILE A 1 98 ? 1.842 -3.140 5.962 1.00 97.69 98 ILE A C 1
ATOM 764 O O .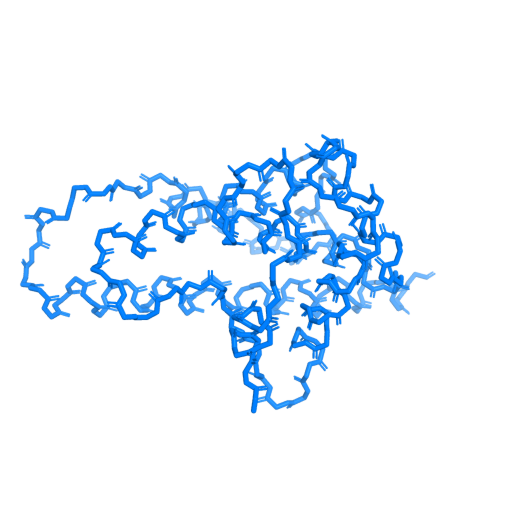 ILE A 1 98 ? 2.972 -2.956 5.519 1.00 97.69 98 ILE A O 1
ATOM 768 N N . GLU A 1 99 ? 1.540 -4.225 6.677 1.00 96.19 99 GLU A N 1
ATOM 769 C CA . GLU A 1 99 ? 2.523 -5.262 7.015 1.00 96.19 99 GLU A CA 1
ATOM 770 C C . GLU A 1 99 ? 3.095 -5.917 5.754 1.00 96.19 99 GLU A C 1
ATOM 772 O O . GLU A 1 99 ? 4.306 -6.119 5.628 1.00 96.19 99 GLU A O 1
ATOM 777 N N . SER A 1 100 ? 2.232 -6.219 4.785 1.00 95.94 100 SER A N 1
ATOM 778 C CA . SER A 1 100 ? 2.664 -6.816 3.524 1.00 95.94 100 SER A CA 1
ATOM 779 C C . SER A 1 100 ? 3.451 -5.844 2.652 1.00 95.94 100 SER A C 1
ATOM 781 O O . SER A 1 100 ? 4.494 -6.227 2.115 1.00 95.94 100 SER A O 1
ATOM 783 N N . PHE A 1 101 ? 3.028 -4.583 2.574 1.00 97.81 101 PHE A N 1
ATOM 784 C CA . PHE A 1 101 ? 3.784 -3.527 1.908 1.00 97.81 101 PHE A CA 1
ATOM 785 C C . PHE A 1 101 ? 5.187 -3.363 2.521 1.00 97.81 101 PHE A C 1
ATOM 787 O O . PHE A 1 101 ? 6.191 -3.380 1.802 1.00 97.81 101 PHE A O 1
ATOM 794 N N . LEU A 1 102 ? 5.273 -3.290 3.855 1.00 96.81 102 LEU A N 1
ATOM 795 C CA . LEU A 1 102 ? 6.532 -3.171 4.594 1.00 96.81 102 LEU A CA 1
ATOM 796 C C . LEU A 1 102 ? 7.451 -4.377 4.391 1.00 96.81 102 LEU A C 1
ATOM 798 O O . LEU A 1 102 ? 8.656 -4.198 4.227 1.00 96.81 102 LEU A O 1
ATOM 802 N N . SER A 1 103 ? 6.898 -5.591 4.311 1.00 94.94 103 SER A N 1
ATOM 803 C CA . SER A 1 103 ? 7.702 -6.803 4.099 1.00 94.94 103 SER A CA 1
ATOM 804 C C . SER A 1 103 ? 8.539 -6.753 2.814 1.00 94.94 103 SER A C 1
ATOM 806 O O . SER A 1 103 ? 9.688 -7.194 2.799 1.00 94.94 103 SER A O 1
ATOM 808 N N . VAL A 1 104 ? 8.000 -6.154 1.749 1.00 95.88 104 VAL A N 1
ATOM 809 C CA . VAL A 1 104 ? 8.715 -5.951 0.481 1.00 95.88 104 VAL A CA 1
ATOM 810 C C . VAL A 1 104 ? 9.690 -4.776 0.589 1.00 95.88 104 VAL A C 1
ATOM 812 O O . VAL A 1 104 ? 10.805 -4.848 0.068 1.00 95.88 104 VAL A O 1
ATOM 815 N N . PHE A 1 105 ? 9.293 -3.700 1.274 1.00 94.50 105 PHE A N 1
ATOM 816 C CA . PHE A 1 105 ? 10.132 -2.518 1.495 1.00 94.50 105 PHE A CA 1
ATOM 817 C C . PHE A 1 105 ? 11.423 -2.840 2.235 1.00 94.50 105 PHE A C 1
ATOM 819 O O . PHE A 1 105 ? 12.488 -2.351 1.847 1.00 94.50 105 PHE A O 1
ATOM 826 N N . ASP A 1 106 ? 11.327 -3.666 3.269 1.00 93.56 106 ASP A N 1
ATOM 827 C CA . ASP A 1 106 ? 12.464 -4.049 4.091 1.00 93.56 106 ASP A CA 1
ATOM 828 C C . ASP A 1 106 ? 13.382 -5.023 3.345 1.00 93.56 106 ASP A C 1
ATOM 830 O O . ASP A 1 106 ? 14.587 -4.779 3.263 1.00 93.56 106 ASP A O 1
ATOM 834 N N . GLU A 1 107 ? 12.828 -6.062 2.707 1.00 95.12 107 GLU A N 1
ATOM 835 C CA . GLU A 1 107 ? 13.612 -7.046 1.944 1.00 95.12 107 GLU A CA 1
ATOM 836 C C . GLU A 1 107 ? 14.394 -6.390 0.791 1.00 95.12 107 GLU A C 1
ATOM 838 O O . GLU A 1 107 ? 15.555 -6.719 0.534 1.00 95.12 107 GLU A O 1
ATOM 843 N N . LEU A 1 108 ? 13.785 -5.414 0.107 1.00 95.75 108 LEU A N 1
ATOM 844 C CA . LEU A 1 108 ? 14.389 -4.724 -1.037 1.00 95.75 108 LEU A CA 1
ATOM 845 C C . LEU A 1 108 ? 15.071 -3.393 -0.675 1.00 95.75 108 LEU A C 1
ATOM 847 O O . LEU A 1 108 ? 15.611 -2.731 -1.562 1.00 95.75 108 LEU A O 1
ATOM 851 N N . ASN A 1 109 ? 15.100 -3.002 0.603 1.00 93.88 109 ASN A N 1
ATOM 852 C CA . ASN A 1 109 ? 15.694 -1.748 1.094 1.00 93.88 109 ASN A CA 1
ATOM 853 C C . ASN A 1 109 ? 15.160 -0.467 0.397 1.00 93.88 109 ASN A C 1
ATOM 855 O O . ASN A 1 109 ? 15.904 0.489 0.130 1.00 93.88 109 ASN A O 1
ATOM 859 N N . LEU A 1 110 ? 13.851 -0.425 0.127 1.00 94.12 110 LEU A N 1
ATOM 860 C CA . LEU A 1 110 ? 13.195 0.584 -0.723 1.00 94.12 110 LEU A CA 1
ATOM 861 C C . LEU A 1 110 ? 13.100 1.982 -0.106 1.00 94.12 110 LEU A C 1
ATOM 863 O O . LEU A 1 110 ? 12.982 2.971 -0.827 1.00 94.12 110 LEU A O 1
ATOM 867 N N . TRP A 1 111 ? 13.239 2.110 1.214 1.00 92.88 111 TRP A N 1
ATOM 868 C CA . TRP A 1 111 ? 13.252 3.404 1.911 1.00 92.88 111 TRP A CA 1
ATOM 869 C C . TRP A 1 111 ? 14.298 4.388 1.368 1.00 92.88 111 TRP A C 1
ATOM 871 O O . TRP A 1 111 ? 14.190 5.603 1.538 1.00 92.88 111 TRP A O 1
ATOM 881 N N . THR A 1 112 ? 15.353 3.878 0.729 1.00 87.94 112 THR A N 1
ATOM 882 C CA . THR A 1 112 ? 16.404 4.715 0.140 1.00 87.94 112 THR A CA 1
ATOM 883 C C . THR A 1 112 ? 16.069 5.261 -1.243 1.00 87.94 112 THR A C 1
ATOM 885 O O . THR A 1 112 ? 16.637 6.283 -1.635 1.00 87.94 112 THR A O 1
ATOM 888 N N . THR A 1 113 ? 15.135 4.624 -1.945 1.00 88.88 113 THR A N 1
ATOM 889 C CA . THR A 1 113 ? 14.786 4.909 -3.341 1.00 88.88 113 THR A CA 1
ATOM 890 C C . THR A 1 113 ? 13.375 5.461 -3.507 1.00 88.88 113 THR A C 1
ATOM 892 O O . THR A 1 113 ? 13.110 6.073 -4.536 1.00 88.88 113 THR A O 1
ATOM 895 N N . CYS A 1 114 ? 12.504 5.307 -2.504 1.00 92.50 114 CYS A N 1
ATOM 896 C CA . CYS A 1 114 ? 11.074 5.622 -2.608 1.00 92.50 114 CYS A CA 1
ATOM 897 C C . CYS A 1 114 ? 10.630 6.837 -1.777 1.00 92.50 114 CYS A C 1
ATOM 899 O O . CYS A 1 114 ? 9.458 7.179 -1.793 1.00 92.50 114 CYS A O 1
ATOM 901 N N . CYS A 1 115 ? 11.530 7.509 -1.053 1.00 93.56 115 CYS A N 1
ATOM 902 C CA . CYS A 1 115 ? 11.206 8.755 -0.353 1.00 93.56 115 CYS A CA 1
ATOM 903 C C . CYS A 1 115 ? 12.433 9.660 -0.174 1.00 93.56 115 CYS A C 1
ATOM 905 O O . CYS A 1 115 ? 13.590 9.234 -0.310 1.00 93.56 115 CYS A O 1
ATOM 907 N N . ALA A 1 116 ? 12.193 10.926 0.176 1.00 92.69 116 ALA A N 1
ATOM 908 C CA . ALA A 1 116 ? 13.262 11.874 0.450 1.00 92.69 116 ALA A CA 1
ATOM 909 C C . ALA A 1 116 ? 14.044 11.484 1.725 1.00 92.69 116 ALA A C 1
ATOM 911 O O . ALA A 1 116 ? 13.448 11.071 2.723 1.00 92.69 116 ALA A O 1
ATOM 912 N N . PRO A 1 117 ? 15.381 11.670 1.765 1.00 93.06 117 PRO A N 1
ATOM 913 C CA . PRO A 1 117 ? 16.172 11.371 2.961 1.00 93.06 117 PRO A CA 1
ATOM 914 C C . PRO A 1 117 ? 15.742 12.140 4.218 1.00 93.06 117 PRO A C 1
ATOM 916 O O . PRO A 1 117 ? 15.935 11.634 5.318 1.00 93.06 117 PRO A O 1
ATOM 919 N N . ALA A 1 118 ? 15.185 13.346 4.057 1.00 94.31 118 ALA A N 1
ATOM 920 C CA . ALA A 1 118 ? 14.732 14.182 5.169 1.00 94.31 118 ALA A CA 1
ATOM 921 C C . ALA A 1 118 ? 13.460 13.645 5.850 1.00 94.31 118 ALA A C 1
ATOM 923 O O . ALA A 1 118 ? 13.291 13.859 7.043 1.00 94.31 118 ALA A O 1
ATOM 924 N N . GLU A 1 119 ? 12.611 12.931 5.106 1.00 93.31 119 GLU A N 1
ATOM 925 C CA . GLU A 1 119 ? 11.306 12.426 5.566 1.00 93.31 119 GLU A CA 1
ATOM 926 C C . GLU A 1 119 ? 11.371 10.948 5.976 1.00 93.31 119 GLU A C 1
ATOM 928 O O . GLU A 1 119 ? 10.516 10.454 6.702 1.00 93.31 119 GLU A O 1
ATOM 933 N N . ARG A 1 120 ? 12.412 10.223 5.545 1.00 94.62 120 ARG A N 1
ATOM 934 C CA . ARG A 1 120 ? 12.519 8.765 5.708 1.00 94.62 120 ARG A CA 1
ATOM 935 C C . ARG A 1 120 ? 12.296 8.279 7.140 1.00 94.62 120 ARG A C 1
ATOM 937 O O . ARG A 1 120 ? 11.583 7.304 7.329 1.00 94.62 120 ARG A O 1
ATOM 944 N N . ALA A 1 121 ? 12.938 8.909 8.122 1.00 95.38 121 ALA A N 1
ATOM 945 C CA . ALA A 1 121 ? 12.871 8.445 9.508 1.00 95.38 121 ALA A CA 1
ATOM 946 C C . ALA A 1 121 ? 11.465 8.605 10.110 1.00 95.38 121 ALA A C 1
ATOM 948 O O . ALA A 1 121 ? 11.035 7.751 10.878 1.00 95.38 121 ALA A O 1
ATOM 949 N N . GLU A 1 122 ? 10.763 9.677 9.740 1.00 96.00 122 GLU A N 1
ATOM 950 C CA . GLU A 1 122 ? 9.381 9.936 10.151 1.00 96.00 122 GLU A CA 1
ATOM 951 C C . GLU A 1 122 ? 8.436 8.933 9.485 1.00 96.00 122 GLU A C 1
ATOM 953 O O . GLU A 1 122 ? 7.720 8.224 10.179 1.00 96.00 122 GLU A O 1
ATOM 958 N N . LEU A 1 123 ? 8.550 8.737 8.167 1.00 96.38 123 LEU A N 1
ATOM 959 C CA . LEU A 1 123 ? 7.727 7.761 7.447 1.00 96.38 123 LEU A CA 1
ATOM 960 C C . LEU A 1 123 ? 7.932 6.323 7.943 1.00 96.38 123 LEU A C 1
ATOM 962 O O . LEU A 1 123 ? 6.969 5.573 8.066 1.00 96.38 123 LEU A O 1
ATOM 966 N N . GLN A 1 124 ? 9.173 5.935 8.249 1.00 95.25 124 GLN A N 1
ATOM 967 C CA . GLN A 1 124 ? 9.470 4.626 8.839 1.00 95.25 124 GLN A CA 1
ATOM 968 C C . GLN A 1 124 ? 8.808 4.451 10.205 1.00 95.25 124 GLN A C 1
ATOM 970 O O . GLN A 1 124 ? 8.268 3.385 10.490 1.00 95.25 124 GLN A O 1
ATOM 975 N N . HIS A 1 125 ? 8.858 5.487 11.044 1.00 95.88 125 HIS A N 1
ATOM 976 C CA . HIS A 1 125 ? 8.218 5.479 12.351 1.00 95.88 125 HIS A CA 1
ATOM 977 C C . HIS A 1 125 ? 6.693 5.387 12.219 1.00 95.88 125 HIS A C 1
ATOM 979 O O . HIS A 1 125 ? 6.084 4.500 12.808 1.00 95.88 125 HIS A O 1
ATOM 985 N N . ASP A 1 126 ? 6.083 6.236 11.397 1.00 96.62 126 ASP A N 1
ATOM 986 C CA . ASP A 1 126 ? 4.628 6.294 11.246 1.00 96.62 126 ASP A CA 1
ATOM 987 C C . ASP A 1 126 ? 4.067 5.005 10.643 1.00 96.62 126 ASP A C 1
ATOM 989 O O . ASP A 1 126 ? 3.047 4.495 11.100 1.00 96.62 126 ASP A O 1
ATOM 993 N N . PHE A 1 127 ? 4.756 4.419 9.660 1.00 96.75 127 PHE A N 1
ATOM 994 C CA . PHE A 1 127 ? 4.345 3.133 9.099 1.00 96.75 127 PHE A CA 1
ATOM 995 C C . PHE A 1 127 ? 4.456 2.005 10.131 1.00 96.75 127 PHE A C 1
ATOM 997 O O . PHE A 1 127 ? 3.590 1.133 10.170 1.00 96.75 127 PHE A O 1
ATOM 1004 N N . ALA A 1 128 ? 5.485 2.022 10.984 1.00 94.19 128 ALA A N 1
ATOM 1005 C CA . ALA A 1 128 ? 5.611 1.049 12.065 1.00 94.19 128 ALA A CA 1
ATOM 1006 C C . ALA A 1 128 ? 4.481 1.194 13.097 1.00 94.19 128 ALA A C 1
ATOM 1008 O O . ALA A 1 128 ? 3.902 0.189 13.498 1.00 94.19 128 ALA A O 1
ATOM 1009 N N . GLU A 1 129 ? 4.118 2.420 13.480 1.00 94.38 129 GLU A N 1
ATOM 1010 C CA . GLU A 1 129 ? 2.999 2.671 14.398 1.00 94.38 129 GLU A CA 1
ATOM 1011 C C . GLU A 1 129 ? 1.663 2.185 13.815 1.00 94.38 129 GLU A C 1
ATOM 1013 O O . GLU A 1 129 ? 0.880 1.547 14.517 1.00 94.38 129 GLU A O 1
ATOM 1018 N N . ILE A 1 130 ? 1.417 2.404 12.517 1.00 94.19 130 ILE A N 1
ATOM 1019 C CA . ILE A 1 130 ? 0.199 1.919 11.847 1.00 94.19 130 ILE A CA 1
ATOM 1020 C C . ILE A 1 130 ? 0.178 0.383 11.779 1.00 94.19 130 ILE A C 1
ATOM 1022 O O . ILE A 1 130 ? -0.869 -0.227 11.992 1.00 94.19 130 ILE A O 1
ATOM 1026 N N . ALA A 1 131 ? 1.319 -0.264 11.526 1.00 93.62 131 ALA A N 1
ATOM 1027 C CA . ALA A 1 131 ? 1.419 -1.727 11.526 1.00 93.62 131 ALA A CA 1
ATOM 1028 C C . ALA A 1 131 ? 1.156 -2.345 12.913 1.00 93.62 131 ALA A C 1
ATOM 1030 O O . ALA A 1 131 ? 0.738 -3.496 13.008 1.00 93.62 131 ALA A O 1
ATOM 1031 N N . LEU A 1 132 ? 1.362 -1.580 13.987 1.00 90.88 132 LEU A N 1
ATOM 1032 C CA . LEU A 1 132 ? 1.116 -2.001 15.367 1.00 90.88 132 LEU A CA 1
ATOM 1033 C C . LEU A 1 132 ? -0.307 -1.697 15.862 1.00 90.88 132 LEU A C 1
ATOM 1035 O O . LEU A 1 132 ? -0.592 -1.938 17.037 1.00 90.88 132 LEU A O 1
ATOM 1039 N N . LEU A 1 133 ? -1.203 -1.195 15.002 1.00 87.00 133 LEU A N 1
ATOM 1040 C CA . LEU A 1 133 ? -2.600 -0.971 15.371 1.00 87.00 133 LEU A CA 1
ATOM 1041 C C . LEU A 1 133 ? -3.266 -2.279 15.822 1.00 87.00 133 LEU A C 1
ATOM 1043 O O . LEU A 1 133 ? -3.269 -3.295 15.116 1.00 87.00 133 LEU A O 1
ATOM 1047 N N . ASP A 1 134 ? -3.850 -2.232 17.017 1.00 77.50 134 ASP A N 1
ATOM 1048 C CA . ASP A 1 134 ? -4.634 -3.326 17.578 1.00 77.50 134 ASP A CA 1
ATOM 1049 C C . ASP A 1 134 ? -6.101 -3.232 17.130 1.00 77.50 134 ASP A C 1
ATOM 1051 O O . ASP A 1 134 ? -6.604 -2.152 16.813 1.00 77.50 134 ASP A O 1
ATOM 1055 N N . ASP A 1 135 ? -6.798 -4.365 17.117 1.00 71.31 135 ASP A N 1
ATOM 1056 C CA . ASP A 1 135 ? -8.234 -4.432 16.830 1.00 71.31 135 ASP A CA 1
ATOM 1057 C C . ASP A 1 135 ? -9.106 -4.114 18.063 1.00 71.31 135 ASP A C 1
ATOM 1059 O O . ASP A 1 135 ? -10.326 -3.972 17.940 1.00 71.31 135 ASP A O 1
ATOM 1063 N N . ASN A 1 136 ? -8.492 -3.915 19.237 1.00 67.75 136 ASN A N 1
ATOM 1064 C CA . ASN A 1 136 ? -9.151 -3.414 20.444 1.00 67.75 136 ASN A CA 1
ATOM 1065 C C . ASN A 1 136 ? -9.400 -1.901 20.372 1.00 67.75 136 ASN A C 1
ATOM 1067 O O . ASN A 1 136 ? -8.624 -1.070 20.851 1.00 67.75 136 ASN A O 1
ATOM 1071 N N . ILE A 1 137 ? -10.542 -1.538 19.795 1.00 65.56 137 ILE A N 1
ATOM 1072 C CA . ILE A 1 137 ? -10.993 -0.152 19.667 1.00 65.56 137 ILE A CA 1
ATOM 1073 C C . ILE A 1 137 ? -11.651 0.309 20.982 1.00 65.56 137 ILE A C 1
ATOM 1075 O O . ILE A 1 137 ? -12.871 0.308 21.127 1.00 65.56 137 ILE A O 1
ATOM 1079 N N . GLU A 1 138 ? -10.849 0.657 21.991 1.00 59.94 138 GLU A N 1
ATOM 1080 C CA . GLU A 1 138 ? -11.369 0.857 23.359 1.00 59.94 138 GLU A CA 1
ATOM 1081 C C . GLU A 1 138 ? -11.621 2.317 23.768 1.00 59.94 138 GLU A C 1
ATOM 1083 O O . GLU A 1 138 ? -12.265 2.570 24.789 1.00 59.94 138 GLU A O 1
ATOM 1088 N N . THR A 1 139 ? -11.153 3.303 22.999 1.00 68.31 139 THR A N 1
ATOM 1089 C CA . THR A 1 139 ? -11.222 4.717 23.408 1.00 68.31 139 THR A CA 1
ATOM 1090 C C . THR A 1 139 ? -12.005 5.577 22.420 1.00 68.31 139 THR A C 1
ATOM 1092 O O . THR A 1 139 ? -11.799 5.464 21.215 1.00 68.31 139 THR A O 1
ATOM 1095 N N . GLY A 1 140 ? -12.859 6.469 22.930 1.00 79.81 140 GLY A N 1
ATOM 1096 C CA . GLY A 1 140 ? -13.634 7.424 22.125 1.00 79.81 140 GLY A CA 1
ATOM 1097 C C . GLY A 1 140 ? -15.047 6.953 21.767 1.00 79.81 140 GLY A C 1
ATOM 1098 O O . GLY A 1 140 ? -15.465 5.846 22.101 1.00 79.81 140 GLY A O 1
ATOM 1099 N N . SER A 1 141 ? -15.810 7.837 21.132 1.00 88.81 141 SER A N 1
ATOM 1100 C CA . SER A 1 141 ? -17.085 7.504 20.492 1.00 88.81 141 SER A CA 1
ATOM 1101 C C . SER A 1 141 ? -16.863 6.800 19.150 1.00 88.81 141 SER A C 1
ATOM 1103 O O . SER A 1 141 ? -15.838 7.000 18.509 1.00 88.81 141 SER A O 1
ATOM 1105 N N . GLU A 1 142 ? -17.848 6.028 18.689 1.00 88.69 142 GLU A N 1
ATOM 1106 C CA . GLU A 1 142 ? -17.811 5.348 17.382 1.00 88.69 142 GLU A CA 1
ATOM 1107 C C . GLU A 1 142 ? -17.478 6.317 16.231 1.00 88.69 142 GLU A C 1
ATOM 1109 O O . GLU A 1 142 ? -16.635 6.024 15.393 1.00 88.69 142 GLU A O 1
ATOM 1114 N N . GLN A 1 143 ? -18.047 7.527 16.254 1.00 91.88 143 GLN A N 1
ATOM 1115 C CA . GLN A 1 143 ? -17.754 8.567 15.263 1.00 91.88 143 GLN A CA 1
ATOM 1116 C C . GLN A 1 143 ? -16.287 9.025 15.294 1.00 91.88 143 GLN A C 1
ATOM 1118 O O . GLN A 1 143 ? -15.679 9.212 14.245 1.00 91.88 143 GLN A O 1
ATOM 1123 N N . GLU A 1 144 ? -15.708 9.209 16.483 1.00 92.19 144 GLU A N 1
ATOM 1124 C CA . GLU A 1 144 ? -14.297 9.601 16.623 1.00 92.19 144 GLU A CA 1
ATOM 1125 C C . GLU A 1 144 ? -13.359 8.491 16.130 1.00 92.19 144 GLU A C 1
ATOM 1127 O O . GLU A 1 144 ? -12.314 8.775 15.547 1.00 92.19 144 GLU A O 1
ATOM 1132 N N . GLN A 1 145 ? -13.739 7.228 16.334 1.00 91.38 145 GLN A N 1
ATOM 1133 C CA . GLN A 1 145 ? -12.977 6.065 15.880 1.00 91.38 145 GLN A CA 1
ATOM 1134 C C . GLN A 1 145 ? -13.016 5.928 14.351 1.00 91.38 145 GLN A C 1
ATOM 1136 O O . GLN A 1 145 ? -11.980 5.700 13.727 1.00 91.38 145 GLN A O 1
ATOM 1141 N N . GLU A 1 146 ? -14.183 6.141 13.742 1.00 93.56 146 GLU A N 1
ATOM 1142 C CA . GLU A 1 146 ? -14.354 6.206 12.286 1.00 93.56 146 GLU A CA 1
ATOM 1143 C C . GLU A 1 146 ? -13.520 7.335 11.666 1.00 93.56 146 GLU A C 1
ATOM 1145 O O . GLU A 1 146 ? -12.790 7.128 10.695 1.00 93.56 146 GLU A O 1
ATOM 1150 N N . GLU A 1 147 ? -13.567 8.533 12.252 1.00 94.06 147 GLU A N 1
ATOM 1151 C CA . GLU A 1 147 ? -12.775 9.675 11.789 1.00 94.06 147 GLU A CA 1
ATOM 1152 C C . GLU A 1 147 ? -11.268 9.414 11.896 1.00 94.06 147 GLU A C 1
ATOM 1154 O O . GLU A 1 147 ? -10.525 9.742 10.967 1.00 94.06 147 GLU A O 1
ATOM 1159 N N . ALA A 1 148 ? -10.812 8.801 12.992 1.00 93.12 148 ALA A N 1
ATOM 1160 C CA . ALA A 1 148 ? -9.412 8.434 13.176 1.00 93.12 148 ALA A CA 1
ATOM 1161 C C . ALA A 1 148 ? -8.955 7.401 12.136 1.00 93.12 148 ALA A C 1
ATOM 1163 O O . ALA A 1 148 ? -7.913 7.582 11.505 1.00 93.12 148 ALA A O 1
ATOM 1164 N N . PHE A 1 149 ? -9.751 6.356 11.900 1.00 94.31 149 PHE A N 1
ATOM 1165 C CA . PHE A 1 149 ? -9.454 5.356 10.878 1.00 94.31 149 PHE A CA 1
ATOM 1166 C C . PHE A 1 149 ? -9.337 5.980 9.486 1.00 94.31 149 PHE A C 1
ATOM 1168 O O . PHE A 1 149 ? -8.346 5.751 8.792 1.00 94.31 149 PHE A O 1
ATOM 1175 N N . MET A 1 150 ? -10.300 6.822 9.100 1.00 95.19 150 MET A N 1
ATOM 1176 C CA . MET A 1 150 ? -10.284 7.500 7.802 1.00 95.19 150 MET A CA 1
ATOM 1177 C C . MET A 1 150 ? -9.038 8.373 7.621 1.00 95.19 150 MET A C 1
ATOM 1179 O O . MET A 1 150 ? -8.475 8.413 6.529 1.00 95.19 150 MET A O 1
ATOM 1183 N N . GLN A 1 151 ? -8.571 9.042 8.678 1.00 95.88 151 GLN A N 1
ATOM 1184 C CA . GLN A 1 151 ? -7.339 9.836 8.633 1.00 95.88 151 GLN A CA 1
ATOM 1185 C C . GLN A 1 151 ? -6.097 8.968 8.424 1.00 95.88 151 GLN A C 1
ATOM 1187 O O . GLN A 1 151 ? -5.251 9.313 7.601 1.00 95.88 151 GLN A O 1
ATOM 1192 N N . VAL A 1 152 ? -5.991 7.841 9.132 1.00 96.38 152 VAL A N 1
ATOM 1193 C CA . VAL A 1 152 ? -4.854 6.919 8.987 1.00 96.38 152 VAL A CA 1
ATOM 1194 C C . VAL A 1 152 ? -4.850 6.273 7.601 1.00 96.38 152 VAL A C 1
ATOM 1196 O O . VAL A 1 152 ? -3.812 6.243 6.938 1.00 96.38 152 VAL A O 1
ATOM 1199 N N . ALA A 1 153 ? -6.006 5.799 7.132 1.00 96.38 153 ALA A N 1
ATOM 1200 C CA . ALA A 1 153 ? -6.146 5.220 5.800 1.00 96.38 153 ALA A CA 1
ATOM 1201 C C . ALA A 1 153 ? -5.787 6.241 4.706 1.00 96.38 153 ALA A C 1
ATOM 1203 O O . ALA A 1 153 ? -5.058 5.912 3.769 1.00 96.38 153 ALA A O 1
ATOM 1204 N N . GLU A 1 154 ? -6.224 7.495 4.848 1.00 96.81 154 GLU A N 1
ATOM 1205 C CA . GLU A 1 154 ? -5.895 8.560 3.898 1.00 96.81 154 GLU A CA 1
ATOM 1206 C C . GLU A 1 154 ? -4.409 8.934 3.936 1.00 96.81 154 GLU A C 1
ATOM 1208 O O . GLU A 1 154 ? -3.790 9.084 2.880 1.00 96.81 154 GLU A O 1
ATOM 1213 N N . PHE A 1 155 ? -3.803 9.026 5.124 1.00 97.25 155 PHE A N 1
ATOM 1214 C CA . PHE A 1 155 ? -2.360 9.236 5.269 1.00 97.25 155 PHE A CA 1
ATOM 1215 C C . PHE A 1 155 ? -1.569 8.157 4.525 1.00 97.25 155 PHE A C 1
ATOM 1217 O O . PHE A 1 155 ? -0.675 8.471 3.733 1.00 97.25 155 PHE A O 1
ATOM 1224 N N . LEU A 1 156 ? -1.929 6.890 4.730 1.00 97.44 156 LEU A N 1
ATOM 1225 C CA . LEU A 1 156 ? -1.263 5.764 4.090 1.00 97.44 156 LEU A CA 1
ATOM 1226 C C . LEU A 1 156 ? -1.442 5.801 2.567 1.00 97.44 156 LEU A C 1
ATOM 1228 O O . LEU A 1 156 ? -0.480 5.606 1.819 1.00 97.44 156 LEU A O 1
ATOM 1232 N N . ARG A 1 157 ? -2.649 6.129 2.095 1.00 97.06 157 ARG A N 1
ATOM 1233 C CA . ARG A 1 157 ? -2.978 6.255 0.669 1.00 97.06 157 ARG A CA 1
ATOM 1234 C C . ARG A 1 157 ? -2.159 7.351 -0.015 1.00 97.06 157 ARG A C 1
ATOM 1236 O O . ARG A 1 157 ? -1.529 7.093 -1.042 1.00 97.06 157 ARG A O 1
ATOM 1243 N N . ILE A 1 158 ? -2.136 8.556 0.553 1.00 96.38 158 ILE A N 1
ATOM 1244 C CA . ILE A 1 158 ? -1.393 9.701 0.005 1.00 96.38 158 ILE A CA 1
ATOM 1245 C C . ILE A 1 158 ? 0.112 9.450 0.048 1.00 96.38 158 ILE A C 1
ATOM 1247 O O . ILE A 1 158 ? 0.809 9.727 -0.929 1.00 96.38 158 ILE A O 1
ATOM 1251 N N . THR A 1 159 ? 0.617 8.881 1.140 1.00 96.94 159 THR A N 1
ATOM 1252 C CA . THR A 1 159 ? 2.042 8.565 1.256 1.00 96.94 159 THR A CA 1
ATOM 1253 C C . THR A 1 159 ? 2.462 7.524 0.223 1.00 96.94 159 THR A C 1
ATOM 1255 O O . THR A 1 159 ? 3.491 7.690 -0.424 1.00 96.94 159 THR A O 1
ATOM 1258 N N . THR A 1 160 ? 1.638 6.503 -0.014 1.00 96.75 160 THR A N 1
ATOM 1259 C CA . THR A 1 160 ? 1.891 5.488 -1.049 1.00 96.75 160 THR A CA 1
ATOM 1260 C C . THR A 1 160 ? 1.949 6.101 -2.450 1.00 96.75 160 THR A C 1
ATOM 1262 O O . THR A 1 160 ? 2.864 5.799 -3.215 1.00 96.75 160 THR A O 1
ATOM 1265 N N . LEU A 1 161 ? 1.021 7.008 -2.776 1.00 96.31 161 LEU A N 1
ATOM 1266 C CA . LEU A 1 161 ? 1.044 7.758 -4.038 1.00 96.31 161 LEU A CA 1
ATOM 1267 C C . LEU A 1 161 ? 2.316 8.604 -4.180 1.00 96.31 161 LEU A C 1
ATOM 1269 O O . LEU A 1 161 ? 2.937 8.605 -5.241 1.00 96.31 161 LEU A O 1
ATOM 1273 N N . SER A 1 162 ? 2.726 9.285 -3.108 1.00 95.69 162 SER A N 1
ATOM 1274 C CA . SER A 1 162 ? 3.963 10.073 -3.074 1.00 95.69 162 SER A CA 1
ATOM 1275 C C . SER A 1 162 ? 5.204 9.198 -3.280 1.00 95.69 162 SER A C 1
ATOM 1277 O O . SER A 1 162 ? 6.081 9.541 -4.070 1.00 95.69 162 SER A O 1
ATOM 1279 N N . MET A 1 163 ? 5.262 8.030 -2.632 1.00 96.50 163 MET A N 1
ATOM 1280 C CA . MET A 1 163 ? 6.366 7.081 -2.790 1.00 96.50 163 MET A CA 1
ATOM 1281 C C . MET A 1 163 ? 6.455 6.529 -4.214 1.00 96.50 163 MET A C 1
ATOM 1283 O O . MET A 1 163 ? 7.552 6.407 -4.762 1.00 96.50 163 MET A O 1
ATOM 1287 N N . PHE A 1 164 ? 5.309 6.228 -4.830 1.00 96.06 164 PHE A N 1
ATOM 1288 C CA . PHE A 1 164 ? 5.245 5.813 -6.228 1.00 96.06 164 PHE A CA 1
ATOM 1289 C C . PHE A 1 164 ? 5.774 6.911 -7.164 1.00 96.06 164 PHE A C 1
ATOM 1291 O O . PHE A 1 164 ? 6.704 6.654 -7.930 1.00 96.06 164 PHE A O 1
ATOM 1298 N N . ASP A 1 165 ? 5.280 8.145 -7.045 1.00 94.56 165 ASP A N 1
ATOM 1299 C CA . ASP A 1 165 ? 5.745 9.279 -7.858 1.00 94.56 165 ASP A CA 1
ATOM 1300 C C . ASP A 1 165 ? 7.248 9.554 -7.660 1.00 94.56 165 ASP A C 1
ATOM 1302 O O . ASP A 1 165 ? 8.000 9.714 -8.625 1.00 94.56 165 ASP A O 1
ATOM 1306 N N . PHE A 1 166 ? 7.730 9.513 -6.416 1.00 95.12 166 PHE A N 1
ATOM 1307 C CA . PHE A 1 166 ? 9.152 9.669 -6.114 1.00 95.12 166 PHE A CA 1
ATOM 1308 C C . PHE A 1 166 ? 10.000 8.574 -6.774 1.00 95.12 166 PHE A C 1
ATOM 1310 O O . PHE A 1 166 ? 11.042 8.873 -7.368 1.00 95.12 166 PHE A O 1
ATOM 1317 N N . SER A 1 167 ? 9.553 7.315 -6.708 1.00 94.12 167 SER A N 1
ATOM 1318 C CA . SER A 1 167 ? 10.240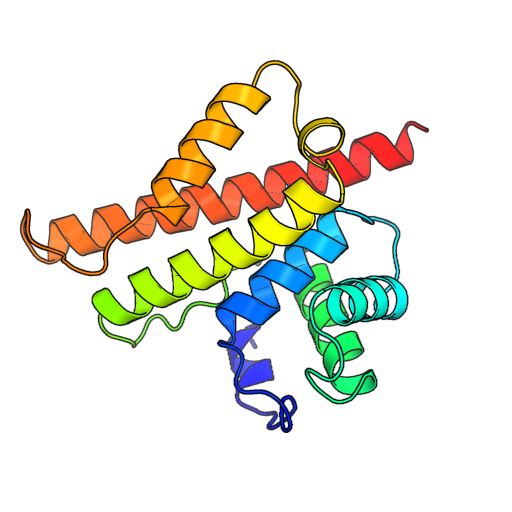 6.185 -7.344 1.00 94.12 167 SER A CA 1
ATOM 1319 C C . SER A 1 167 ? 10.310 6.345 -8.871 1.00 94.12 167 SER A C 1
ATOM 1321 O O . SER A 1 167 ? 11.379 6.165 -9.458 1.00 94.12 167 SER A O 1
ATOM 1323 N N . GLU A 1 168 ? 9.221 6.787 -9.512 1.00 93.50 168 GLU A N 1
ATOM 1324 C CA . GLU A 1 168 ? 9.171 7.067 -10.951 1.00 93.50 168 GLU A CA 1
ATOM 1325 C C . GLU A 1 168 ? 10.145 8.179 -11.359 1.00 93.50 168 GLU A C 1
ATOM 1327 O O . GLU A 1 168 ? 10.823 8.088 -12.385 1.00 93.50 168 GLU A O 1
ATOM 1332 N N . GLN A 1 169 ? 10.204 9.259 -10.579 1.00 91.69 169 GLN A N 1
ATOM 1333 C CA . GLN A 1 169 ? 11.081 10.394 -10.866 1.00 91.69 169 GLN A CA 1
ATOM 1334 C C . GLN A 1 169 ? 12.557 10.029 -10.708 1.00 91.69 169 GLN A C 1
ATOM 1336 O O . GLN A 1 169 ? 13.388 10.478 -11.505 1.00 91.69 169 GLN A O 1
ATOM 1341 N N . ARG A 1 170 ? 12.893 9.205 -9.707 1.00 88.88 170 ARG A N 1
ATOM 1342 C CA . ARG A 1 170 ? 14.254 8.691 -9.521 1.00 88.88 170 ARG A CA 1
ATOM 1343 C C . ARG A 1 170 ? 14.702 7.852 -10.706 1.00 88.88 170 ARG A C 1
ATOM 1345 O O . ARG A 1 170 ? 15.765 8.135 -11.244 1.00 88.88 170 ARG A O 1
ATOM 1352 N N . GLU A 1 171 ? 13.890 6.892 -11.139 1.00 87.31 171 GLU A N 1
ATOM 1353 C CA . GLU A 1 171 ? 14.245 5.990 -12.242 1.00 87.31 171 GLU A CA 1
ATOM 1354 C C . GLU A 1 171 ? 14.400 6.738 -13.578 1.00 87.31 171 GLU A C 1
ATOM 1356 O O . GLU A 1 171 ? 15.295 6.435 -14.356 1.00 87.31 171 GLU A O 1
ATOM 1361 N N . LYS A 1 172 ? 13.602 7.790 -13.822 1.00 85.62 172 LYS A N 1
ATOM 1362 C CA . LYS A 1 172 ? 13.753 8.673 -15.001 1.00 85.62 172 LYS A CA 1
ATOM 1363 C C . LYS A 1 172 ? 15.027 9.531 -14.972 1.00 85.62 172 LYS A C 1
ATOM 1365 O O . LYS A 1 172 ? 15.386 10.107 -15.999 1.00 85.62 172 LYS A O 1
ATOM 1370 N N . SER A 1 173 ? 15.654 9.681 -13.805 1.00 82.38 173 SER A N 1
ATOM 1371 C CA . SER A 1 173 ? 16.849 10.509 -13.600 1.00 82.38 173 SER A CA 1
ATOM 1372 C C . SER A 1 173 ? 18.162 9.715 -13.652 1.00 82.38 173 SER A C 1
ATOM 1374 O O . SER A 1 173 ? 19.230 10.332 -13.606 1.00 82.38 173 SER A O 1
ATOM 1376 N N . GLU A 1 174 ? 18.086 8.383 -13.709 1.00 75.69 174 GLU A N 1
ATOM 1377 C CA . GLU A 1 174 ? 19.217 7.447 -13.833 1.00 75.69 174 GLU A CA 1
ATOM 1378 C C . GLU A 1 174 ? 19.538 7.130 -15.303 1.00 75.69 174 GLU A C 1
ATOM 1380 O O . GLU A 1 174 ? 20.750 7.023 -15.613 1.00 75.69 174 GLU A O 1
#

Solvent-accessible surface area (backbone atoms only — not comparable to full-atom values): 9635 Å² total; per-residue (Å²): 134,55,74,63,65,60,48,76,78,46,94,51,63,79,69,43,100,65,56,68,17,28,54,46,17,31,37,52,36,32,37,41,75,37,62,90,54,52,35,60,58,29,29,56,49,37,36,72,79,42,73,74,40,45,53,66,71,43,41,21,52,49,33,44,52,55,49,53,29,68,71,34,94,80,67,68,52,72,76,66,57,67,83,88,51,57,69,52,57,38,51,49,34,51,28,38,18,48,48,34,22,46,56,50,33,62,78,68,55,36,67,75,60,29,48,57,84,90,50,37,66,57,53,54,50,53,52,50,56,54,48,63,63,70,67,78,84,83,73,80,53,73,68,57,45,51,52,50,50,54,50,53,54,48,51,52,48,53,50,51,51,50,24,36,53,43,19,43,54,50,62,75,71,110

pLDDT: mean 88.36, std 13.64, range [42.06, 98.19]

Nearest PDB structures (foldseek):
  4gyt-assembly1_B-2  TM=7.317E-01  e=1.521E-05  Legionella pneumophila subsp. pneumophila str. Philadelphia 1

Foldseek 3Di:
DALVVVVVVDPFFPDDPQDPLLLLLLLLLLCLLPVVDALLSSLVSSCVVPPPRGPSVSSSVSSNNQSCCLPDPVNRHARPADPPDPLLRRLVSQLSNLVNNVVSCVVSVLLVQQDDPVCSVVVVVLSVVSNPDDSPPPDDDPVVSVVVSVVSRVVVSVSSSSSSVSNVVSVVVD

Mean predicted aligned error: 5.59 Å

Radius of gyration: 15.87 Å; Cα contacts (8 Å, |Δi|>4): 182; chains: 1; bounding box: 38×36×40 Å